Protein AF-A0A7Y5K898-F1 (afdb_monomer_lite)

Radius of gyration: 14.21 Å; chains: 1; bounding box: 45×27×43 Å

pLDDT: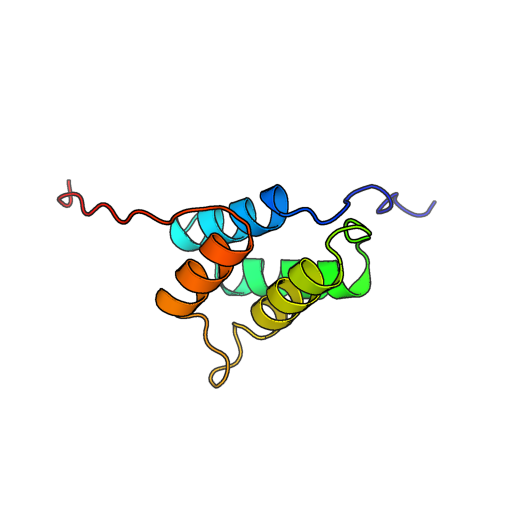 mean 91.49, std 14.13, range [33.81, 98.5]

Sequence (94 aa):
MMHEHKDMTITRELVANMLKDYLSHQVSLKELTHWAETAMMDAEFDENEIELLSDVVSKLGLADVRDFGLTWKDCEDYLIRLGYRAQVAVTPLA

Secondary structure (DSSP, 8-state):
--------EE-HHHHHHHHHHHHTTSS-HHHHHHHHHHHHHHPEEPTTTHHHHHHHHHHHTTTTSGGG---HHHHHHHHHHTT-----------

Foldseek 3Di:
DDDDPPDDADALVNLLVLLVCCVVVVDDLVRQLVVLVCCLPRHHYDPVCCVLRNVLSVLSVCQPPPVSNDDPVNSQVNQVSSVHHDDDDDDDDD

Structure (mmCIF, N/CA/C/O backbone):
data_AF-A0A7Y5K898-F1
#
_entry.id   AF-A0A7Y5K898-F1
#
loop_
_atom_site.group_PDB
_atom_site.id
_atom_site.type_symbol
_atom_site.label_atom_id
_atom_site.label_alt_id
_atom_site.label_comp_id
_atom_site.label_asym_id
_atom_site.label_entity_id
_atom_site.label_seq_id
_atom_site.pdbx_PDB_ins_code
_atom_site.Cartn_x
_atom_site.Cartn_y
_atom_site.Cartn_z
_atom_site.occupancy
_atom_site.B_iso_or_equiv
_atom_site.auth_seq_id
_atom_site.auth_comp_id
_atom_site.auth_asym_id
_atom_site.auth_atom_id
_atom_site.pdbx_PDB_model_num
ATOM 1 N N . MET A 1 1 ? 32.297 8.310 0.019 1.00 33.81 1 MET A N 1
ATOM 2 C CA . MET A 1 1 ? 32.076 7.220 -0.954 1.00 33.81 1 MET A CA 1
ATOM 3 C C . MET A 1 1 ? 30.593 6.925 -0.891 1.00 33.81 1 MET A C 1
ATOM 5 O O . MET A 1 1 ? 30.095 6.748 0.210 1.00 33.81 1 MET A O 1
ATOM 9 N N . MET A 1 2 ? 29.898 7.104 -2.010 1.00 35.84 2 MET A N 1
ATOM 10 C CA . MET A 1 2 ? 28.437 7.195 -2.102 1.00 35.84 2 MET A CA 1
ATOM 11 C C . MET A 1 2 ? 27.778 5.912 -1.576 1.00 35.84 2 MET A C 1
ATOM 13 O O . MET A 1 2 ? 28.219 4.824 -1.933 1.00 35.84 2 MET A O 1
ATOM 17 N N . HIS A 1 3 ? 26.795 6.057 -0.686 1.00 41.75 3 HIS A N 1
ATOM 18 C CA . HIS A 1 3 ? 26.076 4.939 -0.079 1.00 41.75 3 HIS A CA 1
ATOM 19 C C . HIS A 1 3 ? 25.242 4.205 -1.135 1.00 41.75 3 HIS A C 1
ATOM 21 O O . HIS A 1 3 ? 24.535 4.831 -1.923 1.00 41.75 3 HIS A O 1
ATOM 27 N N . GLU A 1 4 ? 25.360 2.880 -1.141 1.00 45.03 4 GLU A N 1
ATOM 28 C CA . GLU A 1 4 ? 24.533 1.949 -1.903 1.00 45.03 4 GLU A CA 1
ATOM 29 C C . GLU A 1 4 ? 23.052 2.133 -1.533 1.00 45.03 4 GLU A C 1
ATOM 31 O O . GLU A 1 4 ? 22.620 1.745 -0.452 1.00 45.03 4 GLU A O 1
ATOM 36 N N . HIS A 1 5 ? 22.267 2.708 -2.440 1.00 49.19 5 HIS A N 1
ATOM 37 C CA . HIS A 1 5 ? 20.804 2.593 -2.456 1.00 49.19 5 HIS A CA 1
ATOM 38 C C . HIS A 1 5 ? 20.361 1.952 -3.777 1.00 49.19 5 HIS A C 1
ATOM 40 O O . HIS A 1 5 ? 19.470 2.448 -4.450 1.00 49.19 5 HIS A O 1
ATOM 46 N N . LYS A 1 6 ? 21.045 0.878 -4.194 1.00 47.91 6 LYS A N 1
ATOM 47 C CA . LYS A 1 6 ? 20.810 0.227 -5.492 1.00 47.91 6 LYS A CA 1
ATOM 48 C C . LYS A 1 6 ? 19.867 -0.989 -5.427 1.00 47.91 6 LYS A C 1
ATOM 50 O O . LYS A 1 6 ? 19.515 -1.523 -6.466 1.00 47.91 6 LYS A O 1
ATOM 55 N N . ASP A 1 7 ? 19.416 -1.416 -4.246 1.00 55.94 7 ASP A N 1
ATOM 56 C CA . ASP A 1 7 ? 19.006 -2.825 -4.092 1.00 55.94 7 ASP A CA 1
ATOM 57 C C . ASP A 1 7 ? 17.537 -3.087 -3.724 1.00 55.94 7 ASP A C 1
ATOM 59 O O . ASP A 1 7 ? 17.180 -4.239 -3.479 1.00 55.94 7 ASP A O 1
ATOM 63 N N . MET A 1 8 ? 16.657 -2.079 -3.678 1.00 78.19 8 MET A N 1
ATOM 64 C CA . MET A 1 8 ? 15.242 -2.333 -3.371 1.00 78.19 8 MET A CA 1
ATOM 65 C C . MET A 1 8 ? 14.365 -2.219 -4.615 1.00 78.19 8 MET A C 1
ATOM 67 O O . MET A 1 8 ? 13.899 -1.137 -4.963 1.00 78.19 8 MET A O 1
ATOM 71 N N . THR A 1 9 ? 14.103 -3.362 -5.248 1.00 93.56 9 THR A N 1
ATOM 72 C CA . THR A 1 9 ? 13.047 -3.479 -6.254 1.00 93.56 9 THR A CA 1
ATOM 73 C C . THR A 1 9 ? 11.679 -3.430 -5.570 1.00 93.56 9 THR A C 1
ATOM 75 O O . THR A 1 9 ? 11.395 -4.213 -4.661 1.00 93.56 9 THR A O 1
ATOM 78 N N . ILE A 1 10 ? 10.809 -2.527 -6.011 1.00 96.88 10 ILE A N 1
ATOM 79 C CA . ILE A 1 10 ? 9.414 -2.467 -5.595 1.00 96.88 10 ILE A CA 1
ATOM 80 C C . ILE A 1 10 ? 8.677 -3.660 -6.198 1.00 96.88 10 ILE A C 1
ATOM 82 O O . ILE A 1 10 ? 8.635 -3.829 -7.415 1.00 96.88 10 ILE A O 1
ATOM 86 N N . THR A 1 11 ? 8.072 -4.471 -5.334 1.00 97.62 11 THR A N 1
ATOM 87 C CA . THR A 1 11 ? 7.278 -5.654 -5.693 1.00 97.62 11 THR A CA 1
ATOM 88 C C . THR A 1 11 ? 5.878 -5.562 -5.091 1.00 97.62 11 THR A C 1
ATOM 90 O O . THR A 1 11 ? 5.636 -4.772 -4.173 1.00 97.62 11 THR A O 1
ATOM 93 N N . ARG A 1 12 ? 4.946 -6.413 -5.544 1.00 98.12 12 ARG A N 1
ATOM 94 C CA . ARG A 1 12 ? 3.605 -6.512 -4.933 1.00 98.12 12 ARG A CA 1
ATOM 95 C C . ARG A 1 12 ? 3.651 -6.766 -3.438 1.00 98.12 12 ARG A C 1
ATOM 97 O O . ARG A 1 12 ? 2.894 -6.151 -2.693 1.00 98.12 12 ARG A O 1
ATOM 104 N N . GLU A 1 13 ? 4.535 -7.665 -3.016 1.00 98.19 13 GLU A N 1
ATOM 105 C CA . GLU A 1 13 ? 4.693 -8.025 -1.612 1.00 98.19 13 GLU A CA 1
ATOM 106 C C . GLU A 1 13 ? 5.152 -6.828 -0.783 1.00 98.19 13 GLU A C 1
ATOM 108 O O . GLU A 1 13 ? 4.600 -6.579 0.288 1.00 98.19 13 GLU A O 1
ATOM 113 N N . LEU A 1 14 ? 6.115 -6.052 -1.288 1.00 97.88 14 LEU A N 1
ATOM 114 C CA . LEU A 1 14 ? 6.599 -4.871 -0.584 1.00 97.88 14 LEU A CA 1
ATOM 115 C C . LEU A 1 14 ? 5.486 -3.828 -0.415 1.00 97.88 14 LEU A C 1
ATOM 117 O O . LEU A 1 14 ? 5.247 -3.365 0.699 1.00 97.88 14 LEU A O 1
ATOM 121 N N . VAL A 1 15 ? 4.763 -3.503 -1.492 1.00 98.25 15 VAL A N 1
ATOM 122 C CA . VAL A 1 15 ? 3.658 -2.530 -1.441 1.00 98.25 15 VAL A CA 1
ATOM 123 C C . VAL A 1 15 ? 2.540 -3.021 -0.511 1.00 98.25 15 VAL A C 1
ATOM 125 O O . VAL A 1 15 ? 2.018 -2.254 0.300 1.00 98.25 15 VAL A O 1
ATOM 128 N N . ALA A 1 16 ? 2.189 -4.308 -0.577 1.00 98.50 16 ALA A N 1
ATOM 129 C CA . ALA A 1 16 ? 1.178 -4.899 0.294 1.00 98.50 16 ALA A CA 1
ATOM 130 C C . ALA A 1 16 ? 1.600 -4.879 1.772 1.00 98.50 16 ALA A C 1
ATOM 132 O O . ALA A 1 16 ? 0.769 -4.607 2.639 1.00 98.50 16 ALA A O 1
ATOM 133 N N . ASN A 1 17 ? 2.882 -5.116 2.067 1.00 98.44 17 ASN A N 1
ATOM 134 C CA . ASN A 1 17 ? 3.419 -5.013 3.421 1.00 98.44 17 ASN A CA 1
ATOM 135 C C . ASN A 1 17 ? 3.364 -3.577 3.947 1.00 98.44 17 ASN A C 1
ATOM 137 O O . ASN A 1 17 ? 2.892 -3.383 5.060 1.00 98.44 17 ASN A O 1
ATOM 141 N N . MET A 1 18 ? 3.715 -2.576 3.139 1.00 98.38 18 MET A N 1
ATOM 142 C CA . MET A 1 18 ? 3.590 -1.169 3.538 1.00 98.38 18 MET A CA 1
ATOM 143 C C . MET A 1 18 ? 2.139 -0.780 3.859 1.00 98.38 18 MET A C 1
ATOM 145 O O . MET A 1 18 ? 1.876 -0.134 4.874 1.00 98.38 18 MET A O 1
ATOM 149 N N . LEU A 1 19 ? 1.175 -1.226 3.044 1.00 98.25 19 LEU A N 1
ATOM 150 C CA . LEU A 1 19 ? -0.253 -1.031 3.321 1.00 98.25 19 LEU A CA 1
ATOM 151 C C . LEU A 1 19 ? -0.697 -1.750 4.603 1.00 98.25 19 LEU A C 1
ATOM 153 O O . LEU A 1 19 ? -1.432 -1.180 5.406 1.00 98.25 19 LEU A O 1
ATOM 157 N N . LYS A 1 20 ? -0.244 -2.989 4.822 1.00 97.94 20 LYS A N 1
ATOM 158 C CA . LYS A 1 20 ? -0.523 -3.760 6.044 1.00 97.94 20 LYS A CA 1
ATOM 159 C C . LYS A 1 20 ? 0.043 -3.065 7.285 1.00 97.94 20 LYS A C 1
ATOM 161 O O . LYS A 1 20 ? -0.640 -2.985 8.306 1.00 97.94 20 LYS A O 1
ATOM 166 N N . ASP A 1 21 ? 1.261 -2.551 7.204 1.00 98.44 21 ASP A N 1
ATOM 167 C CA . ASP A 1 21 ? 1.929 -1.873 8.312 1.00 98.44 21 ASP A CA 1
ATOM 168 C C . ASP A 1 21 ? 1.226 -0.544 8.631 1.00 98.44 21 ASP A C 1
ATOM 170 O O . ASP A 1 21 ? 1.029 -0.218 9.801 1.00 98.44 21 ASP A O 1
ATOM 174 N N . TYR A 1 22 ? 0.731 0.169 7.615 1.00 97.88 22 TYR A N 1
ATOM 175 C CA . TYR A 1 22 ? -0.105 1.357 7.806 1.00 97.88 22 TYR A CA 1
ATOM 176 C C . TYR A 1 22 ? -1.449 1.025 8.472 1.00 97.88 22 TYR A C 1
ATOM 178 O O . TYR A 1 22 ? -1.812 1.625 9.484 1.00 97.88 22 TYR A O 1
ATOM 186 N N . LEU A 1 23 ? -2.172 0.030 7.948 1.00 96.56 23 LEU A N 1
ATOM 187 C CA . LEU A 1 23 ? -3.473 -0.400 8.475 1.00 96.56 23 LEU A CA 1
ATOM 188 C C . LEU A 1 23 ? -3.385 -0.964 9.900 1.00 96.56 23 LEU A C 1
ATOM 190 O O . LEU A 1 23 ? -4.357 -0.902 10.650 1.00 96.56 23 LEU A O 1
ATOM 194 N N . SER A 1 24 ? -2.230 -1.517 10.276 1.00 95.62 24 SER A N 1
ATOM 195 C CA . SER A 1 24 ? -1.950 -2.009 11.629 1.00 95.62 24 SER A CA 1
ATOM 196 C C . SER A 1 24 ? -1.281 -0.969 12.536 1.00 95.62 24 SER A C 1
ATOM 198 O O . SER A 1 24 ? -0.877 -1.307 13.647 1.00 95.62 24 SER A O 1
ATOM 200 N N . HIS A 1 25 ? -1.196 0.291 12.091 1.00 95.31 25 HIS A N 1
ATOM 201 C CA . HIS A 1 25 ? -0.595 1.413 12.818 1.00 95.31 25 HIS A CA 1
ATOM 202 C C . HIS A 1 25 ? 0.882 1.215 13.212 1.00 95.31 25 HIS A C 1
ATOM 204 O O . HIS A 1 25 ? 1.360 1.849 14.151 1.00 95.31 25 HIS A O 1
ATOM 210 N N . GLN A 1 26 ? 1.617 0.362 12.496 1.00 98.12 26 GLN A N 1
ATOM 211 C CA . GLN A 1 26 ? 3.069 0.220 12.648 1.00 98.12 26 GLN A CA 1
ATOM 212 C C . GLN A 1 26 ? 3.828 1.341 11.936 1.00 98.12 26 GLN A C 1
ATOM 214 O O . GLN A 1 26 ? 4.896 1.735 12.395 1.00 98.12 26 GLN A O 1
ATOM 219 N N . VAL A 1 27 ? 3.253 1.878 10.855 1.00 97.81 27 VAL A N 1
ATOM 220 C CA . VAL A 1 27 ? 3.712 3.111 10.205 1.00 97.81 27 VAL A CA 1
ATOM 221 C C . VAL A 1 27 ? 2.571 4.121 10.124 1.00 97.81 27 VAL A C 1
ATOM 223 O O . VAL A 1 27 ? 1.398 3.772 9.969 1.00 97.81 27 VAL A O 1
ATOM 226 N N . SER A 1 28 ? 2.904 5.398 10.243 1.00 97.88 28 SER A N 1
ATOM 227 C CA . SER A 1 28 ? 1.961 6.499 10.071 1.00 97.88 28 SER A CA 1
ATOM 228 C C . SER A 1 28 ? 1.639 6.749 8.594 1.00 97.88 28 SER A C 1
ATOM 230 O O . SER A 1 28 ? 2.388 6.362 7.697 1.00 97.88 28 SER A O 1
ATOM 232 N N . LEU A 1 29 ? 0.547 7.479 8.328 1.00 97.25 29 LEU A N 1
ATOM 233 C CA . LEU A 1 29 ? 0.208 7.927 6.969 1.00 97.25 29 LEU A CA 1
ATOM 234 C C . LEU A 1 29 ? 1.352 8.729 6.329 1.00 97.25 29 LEU A C 1
ATOM 236 O O . LEU A 1 29 ? 1.635 8.575 5.145 1.00 97.25 29 LEU A O 1
ATOM 240 N N . LYS A 1 30 ? 2.033 9.560 7.126 1.00 97.12 30 LYS A N 1
ATOM 241 C CA . LYS A 1 30 ? 3.153 10.381 6.663 1.00 97.12 30 LYS A CA 1
ATOM 242 C C . LYS A 1 30 ? 4.363 9.528 6.279 1.00 97.12 30 LYS A C 1
ATOM 244 O O . LYS A 1 30 ? 4.996 9.804 5.270 1.00 97.12 30 LYS A O 1
ATOM 249 N N . GLU A 1 31 ? 4.676 8.496 7.060 1.00 98.19 31 GLU A N 1
ATOM 250 C CA . GLU A 1 31 ? 5.768 7.565 6.745 1.00 98.19 31 GLU A CA 1
ATOM 251 C C . GLU A 1 31 ? 5.458 6.734 5.497 1.00 98.19 31 GLU A C 1
ATOM 253 O O . GLU A 1 31 ? 6.332 6.580 4.649 1.00 98.19 31 GLU A O 1
ATOM 258 N N . LEU A 1 32 ? 4.211 6.271 5.338 1.00 98.38 32 LEU A N 1
ATOM 259 C CA . LEU A 1 32 ? 3.765 5.588 4.121 1.00 98.38 32 LEU A CA 1
ATOM 260 C C . LEU A 1 32 ? 3.893 6.491 2.885 1.00 98.38 32 LEU A C 1
ATOM 262 O O . LEU A 1 32 ? 4.421 6.059 1.862 1.00 98.38 32 LEU A O 1
ATOM 266 N N . THR A 1 33 ? 3.434 7.740 2.994 1.00 98.06 33 THR A N 1
ATOM 267 C CA . THR A 1 33 ? 3.495 8.728 1.905 1.00 98.06 33 THR A CA 1
ATOM 268 C C . THR A 1 33 ? 4.947 9.021 1.535 1.00 98.06 33 THR A C 1
ATOM 270 O O . THR A 1 33 ? 5.328 8.893 0.377 1.00 98.06 33 THR A O 1
ATOM 273 N N . HIS A 1 34 ? 5.791 9.301 2.529 1.00 97.25 34 HIS A N 1
ATOM 274 C CA . HIS A 1 34 ? 7.207 9.585 2.316 1.00 97.25 34 HIS A CA 1
ATOM 275 C C . HIS A 1 34 ? 7.975 8.405 1.699 1.00 97.25 34 HIS A C 1
ATOM 277 O O . HIS A 1 34 ? 8.831 8.592 0.829 1.00 97.25 34 HIS A O 1
ATOM 283 N N . TRP A 1 35 ? 7.665 7.177 2.124 1.00 97.50 35 TRP A N 1
ATOM 284 C CA . TRP A 1 35 ? 8.212 5.974 1.501 1.00 97.50 35 TRP A CA 1
ATOM 285 C C . TRP A 1 35 ? 7.823 5.895 0.023 1.00 97.50 35 TRP A C 1
ATOM 287 O O . TRP A 1 35 ? 8.680 5.634 -0.818 1.00 97.50 35 TRP A O 1
ATOM 297 N N . ALA A 1 36 ? 6.558 6.160 -0.301 1.00 97.94 36 ALA A N 1
ATOM 298 C CA . ALA A 1 36 ? 6.067 6.111 -1.670 1.00 97.94 36 ALA A CA 1
AT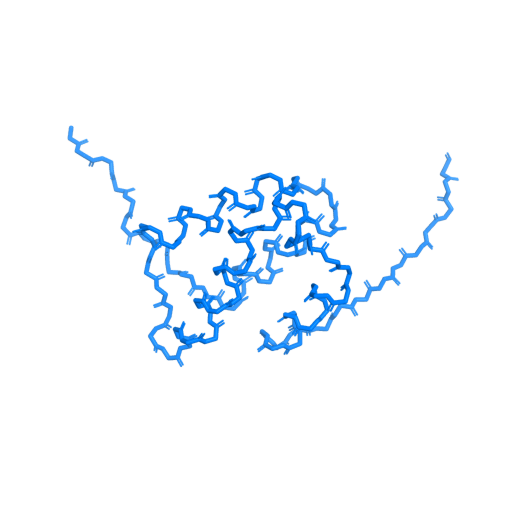OM 299 C C . ALA A 1 36 ? 6.690 7.203 -2.557 1.00 97.94 36 ALA A C 1
ATOM 301 O O . ALA A 1 36 ? 7.086 6.917 -3.684 1.00 97.94 36 ALA A O 1
ATOM 302 N N . GLU A 1 37 ? 6.849 8.426 -2.043 1.00 96.75 37 GLU A N 1
ATOM 303 C CA . GLU A 1 37 ? 7.576 9.508 -2.723 1.00 96.75 37 GLU A CA 1
ATOM 304 C C . GLU A 1 37 ? 9.019 9.099 -3.040 1.00 96.75 37 GLU A C 1
ATOM 306 O O . GLU A 1 37 ? 9.471 9.230 -4.177 1.00 96.75 37 GLU A O 1
ATOM 311 N N . THR A 1 38 ? 9.722 8.542 -2.051 1.00 95.69 38 THR A N 1
ATOM 312 C CA . THR A 1 38 ? 11.112 8.094 -2.209 1.00 95.69 38 THR A CA 1
ATOM 313 C C . THR A 1 38 ? 11.207 6.933 -3.203 1.00 95.69 38 THR A C 1
ATOM 315 O O . THR A 1 38 ? 12.087 6.921 -4.060 1.00 95.69 38 THR A O 1
ATOM 318 N N . ALA A 1 39 ? 10.264 5.987 -3.155 1.00 95.00 39 ALA A N 1
ATOM 319 C CA . ALA A 1 39 ? 10.185 4.879 -4.102 1.00 95.00 39 ALA A CA 1
ATOM 320 C C . ALA A 1 39 ? 9.970 5.364 -5.545 1.00 95.00 39 ALA A C 1
ATOM 322 O O . ALA A 1 39 ? 10.583 4.834 -6.466 1.00 95.00 39 ALA A O 1
ATOM 323 N N . MET A 1 40 ? 9.151 6.399 -5.751 1.00 95.12 40 MET A N 1
ATOM 324 C CA . MET A 1 40 ? 8.951 6.996 -7.076 1.00 95.12 40 MET A CA 1
ATOM 325 C C . MET A 1 40 ? 10.185 7.739 -7.605 1.00 95.12 40 MET A C 1
ATOM 327 O O . MET A 1 40 ? 10.300 7.911 -8.818 1.00 95.12 40 MET A O 1
ATOM 331 N N . MET A 1 41 ? 11.076 8.208 -6.727 1.00 91.12 41 MET A N 1
ATOM 332 C CA . MET A 1 41 ? 12.285 8.941 -7.117 1.00 91.12 41 MET A CA 1
ATOM 333 C C . MET A 1 41 ? 13.473 8.018 -7.396 1.00 91.12 41 MET A C 1
ATOM 335 O O . MET A 1 41 ? 14.145 8.194 -8.411 1.00 91.12 41 MET A O 1
ATOM 339 N N . ASP A 1 42 ? 13.714 7.049 -6.510 1.00 86.75 42 ASP A N 1
ATOM 340 C CA . ASP A 1 42 ? 15.009 6.367 -6.424 1.00 86.75 42 ASP A CA 1
ATOM 341 C C . ASP A 1 42 ? 14.928 4.834 -6.547 1.00 86.75 42 ASP A C 1
ATOM 343 O O . ASP A 1 42 ? 15.968 4.188 -6.672 1.00 86.75 42 ASP A O 1
ATOM 347 N N . ALA A 1 43 ? 13.732 4.228 -6.504 1.00 87.50 43 ALA A N 1
ATOM 348 C CA . ALA A 1 43 ? 13.593 2.770 -6.542 1.00 87.50 43 ALA A CA 1
ATOM 349 C C . ALA A 1 43 ? 13.378 2.222 -7.961 1.00 87.50 43 ALA A C 1
ATOM 351 O O . ALA A 1 43 ? 12.780 2.855 -8.831 1.00 87.50 43 ALA A O 1
ATOM 352 N N . GLU A 1 44 ? 13.825 0.986 -8.173 1.00 93.00 44 GLU A N 1
ATOM 353 C CA . GLU A 1 44 ? 13.464 0.204 -9.354 1.00 93.00 44 GLU A CA 1
ATOM 354 C C . GLU A 1 44 ? 12.136 -0.510 -9.089 1.00 93.00 44 GLU A C 1
ATOM 356 O O . GLU A 1 44 ? 11.900 -1.000 -7.991 1.00 93.00 44 GLU A O 1
ATOM 361 N N . PHE A 1 45 ? 11.256 -0.598 -10.079 1.00 95.12 45 PHE A N 1
ATOM 362 C CA . PHE A 1 45 ? 10.020 -1.378 -9.984 1.00 95.12 45 PHE A CA 1
ATOM 363 C C . PHE A 1 45 ? 10.201 -2.707 -10.715 1.00 95.12 45 PHE A C 1
ATOM 365 O O . PHE A 1 45 ? 10.926 -2.752 -11.707 1.00 95.12 45 PHE A O 1
ATOM 372 N N . ASP A 1 46 ? 9.526 -3.771 -10.270 1.00 94.38 46 ASP A N 1
ATOM 373 C CA . ASP A 1 46 ? 9.474 -5.019 -11.042 1.00 94.38 46 ASP A CA 1
ATOM 374 C C . ASP A 1 46 ? 8.967 -4.726 -12.463 1.00 94.38 46 ASP A C 1
ATOM 376 O O . ASP A 1 46 ? 7.845 -4.248 -12.653 1.00 94.38 46 ASP A O 1
ATOM 380 N N . GLU A 1 47 ? 9.805 -5.001 -13.465 1.00 91.56 47 GLU A N 1
ATOM 381 C CA . GLU A 1 47 ? 9.544 -4.676 -14.869 1.00 91.56 47 GLU A CA 1
ATOM 382 C C . GLU A 1 47 ? 8.253 -5.315 -15.391 1.00 91.56 47 GLU A C 1
ATOM 384 O O . GLU A 1 47 ? 7.570 -4.735 -16.237 1.00 91.56 47 GLU A O 1
ATOM 389 N N . ASN A 1 48 ? 7.881 -6.487 -14.867 1.00 94.00 48 ASN A N 1
ATOM 390 C CA . ASN A 1 48 ? 6.681 -7.199 -15.302 1.00 94.00 48 ASN A CA 1
ATOM 391 C C . ASN A 1 48 ? 5.393 -6.533 -14.805 1.00 94.00 48 ASN A C 1
ATOM 393 O O . ASN A 1 48 ? 4.306 -6.829 -15.303 1.00 94.00 48 ASN A O 1
ATOM 397 N N . GLU A 1 49 ? 5.497 -5.662 -13.800 1.00 94.06 49 GLU A N 1
ATOM 398 C CA . GLU A 1 49 ? 4.355 -5.128 -13.058 1.00 94.06 49 GLU A CA 1
ATOM 399 C C . GLU A 1 49 ? 4.444 -3.616 -12.837 1.00 94.06 49 GLU A C 1
ATOM 401 O O . GLU A 1 49 ? 3.647 -3.049 -12.086 1.00 94.06 49 GLU A O 1
ATOM 406 N N . ILE A 1 50 ? 5.382 -2.956 -13.517 1.00 95.44 50 ILE A N 1
ATOM 407 C CA . ILE A 1 50 ? 5.707 -1.542 -13.338 1.00 95.44 50 ILE A CA 1
ATOM 408 C C . ILE A 1 50 ? 4.479 -0.636 -13.432 1.00 95.44 50 ILE A C 1
ATOM 410 O O . ILE A 1 50 ? 4.340 0.277 -12.624 1.00 95.44 50 ILE A O 1
ATOM 414 N N . GLU A 1 51 ? 3.549 -0.900 -14.351 1.00 97.06 51 GLU A N 1
ATOM 415 C CA . GLU A 1 51 ? 2.328 -0.099 -14.509 1.00 97.06 51 GLU A CA 1
ATOM 416 C C . GLU A 1 51 ? 1.422 -0.195 -13.274 1.00 97.06 51 GLU A C 1
ATOM 418 O O . GLU A 1 51 ? 0.966 0.818 -12.747 1.00 97.06 51 GLU A O 1
ATOM 423 N N . LEU A 1 52 ? 1.201 -1.410 -12.765 1.00 98.00 52 LEU A N 1
ATOM 424 C CA . LEU A 1 52 ? 0.405 -1.633 -11.561 1.00 98.00 52 LEU A CA 1
ATOM 425 C C . LEU A 1 52 ? 1.071 -0.994 -10.339 1.00 98.00 52 LEU A C 1
ATOM 427 O O . LEU A 1 52 ? 0.408 -0.311 -9.558 1.00 98.00 52 LEU A O 1
ATOM 431 N N . LEU A 1 53 ? 2.366 -1.251 -10.161 1.00 98.38 53 LEU A N 1
ATOM 432 C CA . LEU A 1 53 ? 3.093 -0.834 -8.971 1.00 98.38 53 LEU A CA 1
ATOM 433 C C . LEU A 1 53 ? 3.273 0.685 -8.936 1.00 98.38 53 LEU A C 1
ATOM 435 O O . LEU A 1 53 ? 2.975 1.294 -7.914 1.00 98.38 53 LEU A O 1
ATOM 439 N N . SER A 1 54 ? 3.673 1.311 -10.044 1.00 97.25 54 SER A N 1
ATOM 440 C CA . SER A 1 54 ? 3.817 2.771 -10.115 1.00 97.25 54 SER A CA 1
ATOM 441 C C . SER A 1 54 ? 2.480 3.499 -9.948 1.00 97.25 54 SER A C 1
ATOM 443 O O . SER A 1 54 ? 2.430 4.522 -9.267 1.00 97.25 54 SER A O 1
ATOM 445 N N . ASP A 1 55 ? 1.370 2.966 -10.473 1.00 98.25 55 ASP A N 1
ATOM 446 C CA . ASP A 1 55 ? 0.041 3.552 -10.255 1.00 98.25 55 ASP A CA 1
ATOM 447 C C . ASP A 1 55 ? -0.380 3.506 -8.778 1.00 98.25 55 ASP A C 1
ATOM 449 O O . ASP A 1 55 ? -0.909 4.485 -8.254 1.00 98.25 55 ASP A O 1
ATOM 453 N N . VAL A 1 56 ? -0.148 2.388 -8.084 1.00 98.25 56 VAL A N 1
ATOM 454 C CA . VAL A 1 56 ? -0.475 2.289 -6.653 1.00 98.25 56 VAL A CA 1
ATOM 455 C C . VAL A 1 56 ? 0.457 3.180 -5.833 1.00 98.25 56 VAL A C 1
ATOM 457 O O . VAL A 1 56 ? -0.019 3.987 -5.038 1.00 98.25 56 VAL A O 1
ATOM 460 N N . VAL A 1 57 ? 1.771 3.082 -6.041 1.00 98.19 57 VAL A N 1
ATOM 461 C CA . VAL A 1 57 ? 2.767 3.827 -5.259 1.00 98.19 57 VAL A CA 1
ATOM 462 C C . VAL A 1 57 ? 2.626 5.337 -5.469 1.00 98.19 57 VAL A C 1
ATOM 464 O O . VAL A 1 57 ? 2.632 6.079 -4.493 1.00 98.19 57 VAL A O 1
ATOM 467 N N . SER A 1 58 ? 2.381 5.815 -6.691 1.00 96.94 58 SER A N 1
ATOM 468 C CA . SER A 1 58 ? 2.160 7.251 -6.934 1.00 96.94 58 SER A CA 1
ATOM 469 C C . SER A 1 58 ? 0.938 7.811 -6.195 1.00 96.94 58 SER A C 1
ATOM 471 O O . SER A 1 58 ? 0.992 8.934 -5.699 1.00 96.94 58 SER A O 1
ATOM 473 N N . LYS A 1 59 ? -0.143 7.032 -6.048 1.00 97.75 59 LYS A N 1
ATOM 474 C CA . LYS A 1 59 ? -1.319 7.434 -5.255 1.00 97.75 59 LYS A CA 1
ATOM 475 C C . LYS A 1 59 ? -1.020 7.465 -3.761 1.00 97.75 59 LYS A C 1
ATOM 477 O O . LYS A 1 59 ? -1.481 8.369 -3.071 1.00 97.75 59 LYS A O 1
ATOM 482 N N . LEU A 1 60 ? -0.225 6.514 -3.267 1.00 97.94 60 LEU A N 1
ATOM 483 C CA . LEU A 1 60 ? 0.238 6.526 -1.876 1.00 97.94 60 LEU A CA 1
ATOM 484 C C . LEU A 1 60 ? 1.128 7.738 -1.585 1.00 97.94 60 LEU A C 1
ATOM 486 O O . LEU A 1 60 ? 1.013 8.314 -0.511 1.00 97.94 60 LEU A O 1
ATOM 490 N N . GLY A 1 61 ? 1.938 8.179 -2.551 1.00 97.00 61 GLY A N 1
ATOM 491 C CA . GLY A 1 61 ? 2.771 9.381 -2.442 1.00 97.00 61 GLY A CA 1
ATOM 492 C C . GLY A 1 61 ? 2.000 10.707 -2.388 1.00 97.00 61 GLY A C 1
ATOM 493 O O . GLY A 1 61 ? 2.610 11.746 -2.186 1.00 97.00 61 GLY A O 1
ATOM 494 N N . LEU A 1 62 ? 0.674 10.696 -2.553 1.00 96.12 62 LEU A N 1
ATOM 495 C CA . LEU A 1 62 ? -0.185 11.882 -2.426 1.00 96.12 62 LEU A CA 1
ATOM 496 C C . LEU A 1 62 ? -1.152 11.785 -1.236 1.00 96.12 62 LEU A C 1
ATOM 498 O O . LEU A 1 62 ? -1.956 12.690 -1.017 1.00 96.12 62 LEU A O 1
ATOM 502 N N . ALA A 1 63 ? -1.102 10.687 -0.482 1.00 95.38 63 ALA A N 1
ATOM 503 C CA . ALA A 1 63 ? -2.152 10.289 0.446 1.00 95.38 63 ALA A CA 1
ATOM 504 C C . ALA A 1 63 ? -2.311 11.192 1.681 1.00 95.38 63 ALA A C 1
ATOM 506 O O . ALA A 1 63 ? -3.353 11.147 2.340 1.00 95.38 63 ALA A O 1
ATOM 507 N N . ASP A 1 64 ? -1.302 11.992 2.027 1.00 91.12 64 ASP A N 1
ATOM 508 C CA . ASP A 1 64 ? -1.365 12.951 3.135 1.00 91.12 64 ASP A CA 1
ATOM 509 C C . ASP A 1 64 ? -1.938 14.323 2.726 1.00 91.12 64 ASP A C 1
ATOM 511 O O . ASP A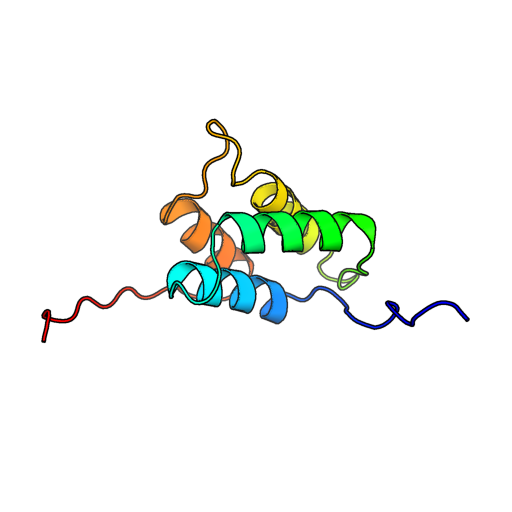 1 64 ? -2.253 15.157 3.584 1.00 91.12 64 ASP A O 1
ATOM 515 N N . VAL A 1 65 ? -2.164 14.543 1.427 1.00 90.19 65 VAL A N 1
ATOM 516 C CA . VAL A 1 65 ? -2.863 15.718 0.914 1.00 90.19 65 VAL A CA 1
ATOM 517 C C . VAL A 1 65 ? -4.361 15.533 1.133 1.00 90.19 65 VAL A C 1
ATOM 519 O O . VAL A 1 65 ? -4.952 14.529 0.746 1.00 90.19 65 VAL A O 1
ATOM 522 N N . ARG A 1 66 ? -5.011 16.541 1.725 1.00 82.75 66 ARG A N 1
ATOM 523 C CA . ARG A 1 66 ? -6.414 16.463 2.171 1.00 82.75 66 ARG A CA 1
ATOM 524 C C . ARG A 1 66 ? -7.396 15.964 1.102 1.00 82.75 66 ARG A C 1
ATOM 526 O O . ARG A 1 66 ? -8.325 15.237 1.439 1.00 82.75 66 ARG A O 1
ATOM 533 N N . ASP A 1 67 ? -7.199 16.356 -0.154 1.00 87.06 67 ASP A N 1
ATOM 534 C CA . ASP A 1 67 ? -8.095 16.005 -1.264 1.00 87.06 67 ASP A CA 1
ATOM 535 C C . ASP A 1 67 ? -7.789 14.616 -1.872 1.00 87.06 67 ASP A C 1
ATOM 537 O O . ASP A 1 67 ? -8.565 14.120 -2.685 1.00 87.06 67 ASP A O 1
ATOM 541 N N . PHE A 1 68 ? -6.694 13.973 -1.448 1.00 84.12 68 PHE A N 1
ATOM 542 C CA . PHE A 1 68 ? -6.203 12.668 -1.912 1.00 84.12 68 PHE A CA 1
ATOM 543 C C . PHE A 1 68 ? -6.085 11.641 -0.774 1.00 84.12 68 PHE A C 1
ATOM 545 O O . PHE A 1 68 ? -5.353 10.661 -0.891 1.00 84.12 68 PHE A O 1
ATOM 552 N N . GLY A 1 69 ? -6.800 11.869 0.332 1.00 89.31 69 GLY A N 1
ATOM 553 C CA . GLY A 1 69 ? -6.729 11.028 1.523 1.00 89.31 69 GLY A CA 1
ATOM 554 C C . GLY A 1 69 ? -6.927 9.537 1.231 1.00 89.31 69 GLY A C 1
ATOM 555 O O . GLY A 1 69 ? -7.779 9.155 0.434 1.00 89.31 69 GLY A O 1
ATOM 556 N N . LEU A 1 70 ? -6.163 8.694 1.924 1.00 95.56 70 LEU A N 1
ATOM 557 C CA . LEU A 1 70 ? -6.228 7.240 1.790 1.00 95.56 70 LEU A CA 1
ATOM 558 C C . LEU A 1 70 ? -7.352 6.655 2.654 1.00 95.56 70 LEU A C 1
ATOM 560 O O . LEU A 1 70 ? -7.241 6.587 3.880 1.00 95.56 70 LEU A O 1
ATOM 564 N N . THR A 1 71 ? -8.450 6.233 2.026 1.00 95.44 71 THR A N 1
ATOM 565 C CA . THR A 1 71 ? -9.562 5.587 2.734 1.00 95.44 71 THR A CA 1
ATOM 566 C C . THR A 1 71 ? -9.336 4.083 2.899 1.00 95.44 71 THR A C 1
ATOM 568 O O . THR A 1 71 ? -8.535 3.468 2.196 1.00 95.44 71 THR A O 1
ATOM 571 N N . TRP A 1 72 ? -10.106 3.444 3.790 1.00 95.50 72 TRP A N 1
ATOM 572 C CA . TRP A 1 72 ? -10.131 1.977 3.891 1.00 95.50 72 TRP A CA 1
ATOM 573 C C . TRP A 1 72 ? -10.440 1.304 2.545 1.00 95.50 72 TRP A C 1
ATOM 575 O O . TRP A 1 72 ? -9.821 0.300 2.199 1.00 95.50 72 TRP A O 1
ATOM 585 N N . LYS A 1 73 ? -11.385 1.866 1.780 1.00 96.25 73 LYS A N 1
ATOM 586 C CA . LYS A 1 73 ? -11.784 1.323 0.480 1.00 96.25 73 LYS A CA 1
ATOM 587 C C . LYS A 1 73 ? -10.632 1.377 -0.525 1.00 96.25 73 LYS A C 1
ATOM 589 O O . LYS A 1 73 ? -10.432 0.409 -1.247 1.00 96.25 73 LYS A O 1
ATOM 594 N N . ASP A 1 74 ? -9.858 2.459 -0.530 1.00 96.62 74 ASP A N 1
ATOM 595 C CA . ASP A 1 74 ? -8.687 2.577 -1.403 1.00 96.62 74 ASP A CA 1
ATOM 596 C C . ASP A 1 74 ? -7.637 1.517 -1.049 1.00 96.62 74 ASP A C 1
ATOM 598 O O . ASP A 1 74 ? -7.136 0.827 -1.934 1.00 96.62 74 ASP A O 1
ATOM 602 N N . CYS A 1 75 ? -7.362 1.313 0.246 1.00 97.62 75 CYS A N 1
ATOM 603 C CA . CYS A 1 75 ? -6.471 0.245 0.704 1.00 97.62 75 CYS A CA 1
ATOM 604 C C . CYS A 1 75 ? -6.951 -1.144 0.259 1.00 97.62 75 CYS A C 1
ATOM 606 O O . CYS A 1 75 ? -6.145 -1.951 -0.201 1.00 97.62 75 CYS A O 1
ATOM 608 N N . GLU A 1 76 ? -8.249 -1.433 0.388 1.00 98.00 76 GLU A N 1
ATOM 609 C CA . GLU A 1 76 ? -8.839 -2.701 -0.055 1.00 98.00 76 GLU A CA 1
ATOM 610 C C . GLU A 1 76 ? -8.707 -2.885 -1.574 1.00 98.00 76 GLU A C 1
ATOM 612 O O . GLU A 1 76 ? -8.235 -3.931 -2.027 1.00 98.00 76 GLU A O 1
AT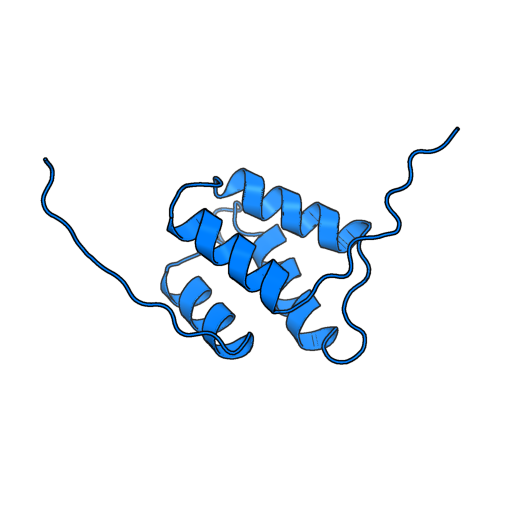OM 617 N N . ASP A 1 77 ? -9.053 -1.859 -2.355 1.00 98.19 77 ASP A N 1
ATOM 618 C CA . ASP A 1 77 ? -8.977 -1.882 -3.816 1.00 98.19 77 ASP A CA 1
ATOM 619 C C . ASP A 1 77 ? -7.515 -2.056 -4.290 1.00 98.19 77 ASP A C 1
ATOM 621 O O . ASP A 1 77 ? -7.248 -2.831 -5.215 1.00 98.19 77 ASP A O 1
ATOM 625 N N . TYR A 1 78 ? -6.539 -1.416 -3.634 1.00 98.31 78 TYR A N 1
ATOM 626 C CA . TYR A 1 78 ? -5.114 -1.625 -3.919 1.00 98.31 78 TYR A CA 1
ATOM 627 C C . TYR A 1 78 ? -4.652 -3.034 -3.557 1.00 98.31 78 TYR A C 1
ATOM 629 O O . TYR A 1 78 ? -4.016 -3.689 -4.381 1.00 98.31 78 TYR A O 1
ATOM 637 N N . LEU A 1 79 ? -5.003 -3.540 -2.372 1.00 98.50 79 LEU A N 1
ATOM 638 C CA . LEU A 1 79 ? -4.621 -4.889 -1.949 1.00 98.50 79 LEU A CA 1
ATOM 639 C C . LEU A 1 79 ? -5.166 -5.953 -2.909 1.00 98.50 79 LEU A C 1
ATOM 641 O O . LEU A 1 79 ? -4.410 -6.844 -3.292 1.00 98.50 79 LEU A O 1
ATOM 645 N N . ILE A 1 80 ? -6.411 -5.821 -3.383 1.00 98.44 80 ILE A N 1
ATOM 646 C CA . ILE A 1 80 ? -6.993 -6.724 -4.392 1.00 98.44 80 ILE A CA 1
ATOM 647 C C . ILE A 1 80 ? -6.168 -6.716 -5.680 1.00 98.44 80 ILE A C 1
ATOM 649 O O . ILE A 1 80 ? -5.828 -7.782 -6.198 1.00 98.44 80 ILE A O 1
ATOM 653 N N . ARG A 1 81 ? -5.812 -5.530 -6.190 1.00 98.25 81 ARG A N 1
ATOM 654 C CA . ARG A 1 81 ? -4.993 -5.395 -7.407 1.00 98.25 81 ARG A CA 1
ATOM 655 C C . ARG A 1 81 ? -3.591 -5.988 -7.236 1.00 98.25 81 ARG A C 1
ATOM 657 O O . ARG A 1 81 ? -3.048 -6.533 -8.191 1.00 98.25 81 ARG A O 1
ATOM 664 N N . LEU A 1 82 ? -3.033 -5.923 -6.027 1.00 98.12 82 LEU A N 1
ATOM 665 C CA . LEU A 1 82 ? -1.750 -6.531 -5.658 1.00 98.12 82 LEU A CA 1
ATOM 666 C C . LEU A 1 82 ? -1.852 -8.052 -5.414 1.00 98.12 82 LEU A C 1
ATOM 668 O O . LEU A 1 82 ? -0.833 -8.695 -5.181 1.00 98.12 82 LEU A O 1
ATOM 672 N N . GLY A 1 83 ? -3.048 -8.650 -5.476 1.00 98.19 83 GLY A N 1
ATOM 673 C CA . GLY A 1 83 ? -3.262 -10.089 -5.272 1.00 98.19 83 GLY A CA 1
ATOM 674 C C . GLY A 1 83 ? -3.521 -10.507 -3.820 1.00 98.19 83 GLY A C 1
ATOM 675 O O . GLY A 1 83 ? -3.476 -11.695 -3.504 1.00 98.19 83 GLY A O 1
ATOM 676 N N . TYR A 1 84 ? -3.820 -9.554 -2.940 1.00 98.44 84 TYR A N 1
ATOM 677 C CA . TYR A 1 84 ? -4.095 -9.764 -1.522 1.00 98.44 84 TYR A CA 1
ATOM 678 C C . TYR A 1 84 ? -5.564 -9.484 -1.191 1.00 98.44 84 TYR A C 1
ATOM 680 O O . TYR A 1 84 ? -6.283 -8.793 -1.909 1.00 98.44 84 TYR A O 1
ATOM 688 N N . ARG A 1 85 ? -6.030 -10.019 -0.062 1.00 97.50 85 ARG A N 1
ATOM 689 C CA . ARG A 1 85 ? -7.356 -9.723 0.489 1.00 97.50 85 ARG A CA 1
ATOM 690 C C . ARG A 1 85 ? -7.197 -9.168 1.895 1.00 97.50 85 ARG A C 1
ATOM 692 O O . ARG A 1 85 ? -6.591 -9.822 2.741 1.00 97.50 85 ARG A O 1
ATOM 699 N N . ALA A 1 86 ? -7.785 -8.006 2.146 1.00 95.44 86 ALA A N 1
ATOM 700 C CA . ALA A 1 86 ? -7.846 -7.427 3.478 1.00 95.44 86 ALA A CA 1
ATOM 701 C C . ALA A 1 86 ? -8.915 -8.130 4.336 1.00 95.44 86 ALA A C 1
ATOM 703 O O . ALA A 1 86 ? -9.963 -8.540 3.835 1.00 95.44 86 ALA A O 1
ATOM 704 N N . GLN A 1 87 ? -8.652 -8.277 5.635 1.00 94.25 87 GLN A N 1
ATOM 705 C CA . GLN A 1 87 ? -9.623 -8.754 6.622 1.00 94.25 87 GLN A CA 1
ATOM 706 C C . GLN A 1 87 ? -9.553 -7.848 7.848 1.00 94.25 87 GLN A C 1
ATOM 708 O O . GLN A 1 87 ? -8.465 -7.577 8.352 1.00 94.25 87 GLN A O 1
ATOM 713 N N . VAL A 1 88 ? -10.708 -7.386 8.32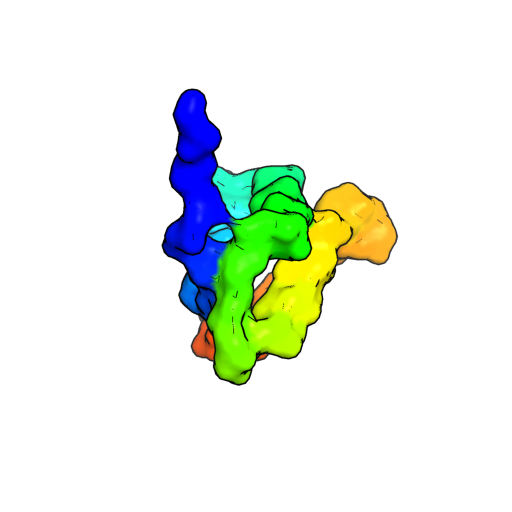5 1.00 91.94 88 VAL A N 1
ATOM 714 C CA . VAL A 1 88 ? -10.807 -6.534 9.516 1.00 91.94 88 VAL A CA 1
ATOM 715 C C . VAL A 1 88 ? -11.238 -7.385 10.701 1.00 91.94 88 VAL A C 1
ATOM 717 O O . VAL A 1 88 ? -12.230 -8.109 10.620 1.00 91.94 88 VAL A O 1
ATOM 720 N N . ALA A 1 89 ? -10.515 -7.264 11.810 1.00 93.19 89 ALA A N 1
ATOM 721 C CA . ALA A 1 89 ? -10.894 -7.833 13.095 1.00 93.19 89 ALA A CA 1
ATOM 722 C C . ALA A 1 89 ? -11.096 -6.707 14.114 1.00 93.19 89 ALA A C 1
ATOM 724 O O . ALA A 1 89 ? -10.341 -5.738 14.136 1.00 93.19 89 ALA A O 1
ATOM 725 N N . VAL A 1 90 ? -12.110 -6.848 14.966 1.00 93.25 90 VAL A N 1
ATOM 726 C CA . VAL A 1 90 ? -12.381 -5.927 16.076 1.00 93.25 90 VAL A CA 1
ATOM 727 C C . VAL A 1 90 ? -12.268 -6.715 17.371 1.00 93.25 90 VAL A C 1
ATOM 729 O O . VAL A 1 90 ? -12.935 -7.737 17.536 1.00 93.25 90 VAL A O 1
ATOM 732 N N . THR A 1 91 ? -11.427 -6.247 18.287 1.00 93.31 91 THR A N 1
ATOM 733 C CA . THR A 1 91 ? -11.213 -6.872 19.596 1.00 93.31 91 THR A CA 1
ATOM 734 C C . THR A 1 91 ? -11.705 -5.952 20.713 1.00 93.31 91 THR A C 1
ATOM 736 O O . THR A 1 91 ? -11.611 -4.731 20.569 1.00 93.31 91 THR A O 1
ATOM 739 N N . PRO A 1 92 ? -12.215 -6.493 21.835 1.00 93.12 92 PRO A N 1
ATOM 740 C CA . PRO A 1 92 ? -12.519 -5.686 23.012 1.00 93.12 92 PRO A CA 1
ATOM 741 C C . PRO A 1 92 ? -11.283 -4.917 23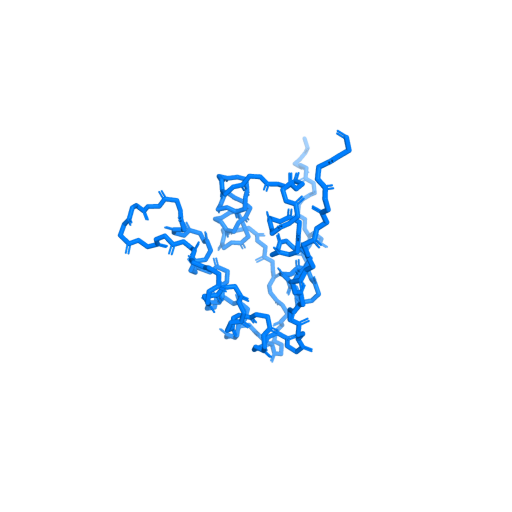.490 1.00 93.12 92 PRO A C 1
ATOM 743 O O . PRO A 1 92 ? -10.162 -5.416 23.383 1.00 93.12 92 PRO A O 1
ATOM 746 N N . LEU A 1 93 ? -11.494 -3.722 24.043 1.00 90.81 93 LEU A N 1
ATOM 747 C CA . LEU A 1 93 ? -10.455 -3.047 24.816 1.00 90.81 93 LEU A CA 1
ATOM 748 C C . LEU A 1 93 ? -10.201 -3.871 26.088 1.00 90.81 93 LEU A C 1
ATOM 750 O O . LEU A 1 93 ? -11.161 -4.265 26.755 1.00 90.81 93 LEU A O 1
ATOM 754 N N . ALA A 1 94 ? -8.930 -4.177 26.355 1.00 80.75 94 ALA A N 1
ATOM 755 C CA . ALA A 1 94 ? -8.490 -4.875 27.562 1.00 80.75 94 ALA A CA 1
ATOM 756 C C . ALA A 1 94 ? -8.511 -3.954 28.789 1.00 80.75 94 ALA A C 1
ATOM 758 O O . ALA A 1 94 ? -8.255 -2.740 28.616 1.00 80.75 94 ALA A O 1
#